Protein AF-A1WSX6-F1 (afdb_monomer)

Organism: Verminephrobacter eiseniae (strain EF01-2) (NCBI:txid391735)

pLDDT: mean 85.32, std 12.35, range [42.56, 97.81]

Mean predicted aligned error: 13.1 Å

Foldseek 3Di:
DDPVVVVVVVVVVPDDPVPDDCVPPDDDPPDPPDDPDPDDDDDDDDDDDDDPVVVVVLVVVDPPSVVVVVVVVVVVVVVVVVVVD

Sequence (85 aa):
MTDEQRARLAALASMPDDQIDTSDAPFRPDAVWAKAVDFPHGKKQISLRIDEDVLNFFRQTGKRYQTRMNAVLRSYVEAHKAHAK

Secondary structure (DSSP, 8-state):
--HHHHHHHHHHHTS-GGG---TTS---TT---PPP----PPPPP------HHHHHHHHHT-TTHHHHHHHHHHHHHHHHHTT--

Radius of gyration: 23.24 Å; Cα contacts (8 Å, |Δi|>4): 9; chains: 1; bounding box: 46×42×50 Å

InterPro domains:
  IPR025528 BrnA antitoxin of type II toxin-antitoxin system [PF14384] (34-77)

Structure (mmCIF, N/CA/C/O backbone):
data_AF-A1WSX6-F1
#
_entry.id   AF-A1WSX6-F1
#
loop_
_atom_site.group_PDB
_atom_site.id
_atom_site.type_symbol
_atom_site.label_atom_id
_atom_site.label_alt_id
_atom_site.label_comp_id
_atom_site.label_asym_id
_atom_site.label_entity_id
_atom_site.label_seq_id
_atom_site.pdbx_PDB_ins_code
_atom_site.Cartn_x
_atom_site.Cartn_y
_atom_site.Cartn_z
_atom_site.occupancy
_atom_site.B_iso_or_equiv
_atom_site.auth_seq_id
_atom_site.auth_comp_id
_atom_site.auth_asym_id
_atom_site.auth_atom_id
_atom_site.pdbx_PDB_model_num
ATOM 1 N N . MET A 1 1 ? 24.992 4.700 -16.414 1.00 65.00 1 MET A N 1
ATOM 2 C CA . MET A 1 1 ? 25.420 3.753 -17.464 1.00 65.00 1 MET A CA 1
ATOM 3 C C . MET A 1 1 ? 26.508 4.426 -18.273 1.00 65.00 1 MET A C 1
ATOM 5 O O . MET A 1 1 ? 26.295 5.564 -18.678 1.00 65.00 1 MET A O 1
ATOM 9 N N . THR A 1 2 ? 27.653 3.775 -18.443 1.00 93.81 2 THR A N 1
ATOM 10 C CA . THR A 1 2 ? 28.760 4.272 -19.275 1.00 93.81 2 THR A CA 1
ATOM 11 C C . THR A 1 2 ? 28.483 4.022 -20.760 1.00 93.81 2 THR A C 1
ATOM 13 O O . THR A 1 2 ? 27.630 3.200 -21.110 1.00 93.81 2 THR A O 1
ATOM 16 N N . ASP A 1 3 ? 29.198 4.721 -21.642 1.00 90.56 3 ASP A N 1
ATOM 17 C CA . ASP A 1 3 ? 29.121 4.503 -23.094 1.00 90.56 3 ASP A CA 1
ATOM 18 C C . ASP A 1 3 ? 29.484 3.069 -23.486 1.00 90.56 3 ASP A C 1
ATOM 20 O O . ASP A 1 3 ? 28.782 2.442 -24.276 1.00 90.56 3 ASP A O 1
ATOM 24 N N . GLU A 1 4 ? 30.505 2.507 -22.844 1.00 89.50 4 GLU A N 1
ATOM 25 C CA . GLU A 1 4 ? 30.918 1.115 -23.027 1.00 89.50 4 GLU A CA 1
ATOM 26 C C . GLU A 1 4 ? 29.815 0.126 -22.631 1.00 89.50 4 GLU A C 1
ATOM 28 O O . GLU A 1 4 ? 29.557 -0.846 -23.342 1.00 89.50 4 GLU A O 1
ATOM 33 N N . GLN A 1 5 ? 29.104 0.386 -21.526 1.00 90.75 5 GLN A N 1
ATOM 34 C CA . GLN A 1 5 ? 27.969 -0.441 -21.113 1.00 90.75 5 GLN A CA 1
ATOM 35 C C . GLN A 1 5 ? 26.836 -0.391 -22.144 1.00 90.75 5 GLN A C 1
ATOM 37 O O . GLN A 1 5 ? 26.210 -1.416 -22.409 1.00 90.75 5 GLN A O 1
ATOM 42 N N . ARG A 1 6 ? 26.579 0.777 -22.747 1.00 90.44 6 ARG A N 1
ATOM 43 C CA . ARG A 1 6 ? 25.565 0.926 -23.803 1.00 90.44 6 ARG A CA 1
ATOM 44 C C . ARG A 1 6 ? 25.962 0.189 -25.076 1.00 90.44 6 ARG A C 1
ATOM 46 O O . ARG A 1 6 ? 25.138 -0.547 -25.611 1.00 90.44 6 ARG A O 1
ATOM 53 N N . ALA A 1 7 ? 27.210 0.336 -25.518 1.00 91.25 7 ALA A N 1
ATOM 54 C CA . ALA A 1 7 ? 27.730 -0.361 -26.692 1.00 91.25 7 ALA A CA 1
ATOM 55 C C . ALA A 1 7 ? 27.673 -1.887 -26.515 1.00 91.25 7 ALA A C 1
ATOM 57 O O . ALA A 1 7 ? 27.234 -2.600 -27.415 1.00 91.25 7 ALA A O 1
ATOM 58 N N . ARG A 1 8 ? 28.020 -2.389 -25.321 1.00 91.88 8 ARG A N 1
ATOM 59 C CA . ARG A 1 8 ? 27.912 -3.815 -24.985 1.00 91.88 8 ARG A CA 1
ATOM 60 C C . ARG A 1 8 ? 26.468 -4.319 -25.019 1.00 91.88 8 ARG A C 1
ATOM 62 O O . ARG A 1 8 ? 26.226 -5.394 -25.556 1.00 91.88 8 ARG A O 1
ATOM 69 N N . LEU A 1 9 ? 25.512 -3.562 -24.472 1.00 91.06 9 LEU A N 1
ATOM 70 C CA . LEU A 1 9 ? 24.094 -3.934 -24.550 1.00 91.06 9 LEU A CA 1
ATOM 71 C C . LEU A 1 9 ? 23.573 -3.915 -25.991 1.00 91.06 9 LEU A C 1
ATOM 73 O O . LEU A 1 9 ? 22.822 -4.808 -26.359 1.00 91.06 9 LEU A O 1
ATOM 77 N N . ALA A 1 10 ? 23.983 -2.939 -26.805 1.00 91.88 10 ALA A N 1
ATOM 78 C CA . ALA A 1 10 ? 23.588 -2.862 -28.212 1.00 91.88 10 ALA A CA 1
ATOM 79 C C . ALA A 1 10 ? 24.127 -4.048 -29.029 1.00 91.88 10 ALA A C 1
ATOM 81 O O . ALA A 1 10 ? 23.402 -4.607 -29.850 1.00 91.88 10 ALA A O 1
ATOM 82 N N . ALA A 1 11 ? 25.368 -4.468 -28.763 1.00 89.12 11 ALA A N 1
ATOM 83 C CA . ALA A 1 11 ? 25.954 -5.657 -29.375 1.00 89.12 11 ALA A CA 1
ATOM 84 C C . ALA A 1 11 ? 25.206 -6.940 -28.976 1.00 89.12 11 ALA A C 1
ATOM 86 O O . ALA A 1 11 ? 24.866 -7.735 -29.844 1.00 89.12 11 ALA A O 1
ATOM 87 N N . LEU A 1 12 ? 24.883 -7.107 -27.686 1.00 88.62 12 LEU A N 1
ATOM 88 C CA . LEU A 1 12 ? 24.086 -8.240 -27.200 1.00 88.62 12 LEU A CA 1
ATOM 89 C C . LEU A 1 12 ? 22.666 -8.247 -27.783 1.00 88.62 12 LEU A C 1
ATOM 91 O O . LEU A 1 12 ? 22.175 -9.299 -28.165 1.00 88.62 12 LEU A O 1
ATOM 95 N N . ALA A 1 13 ? 22.021 -7.083 -27.893 1.00 89.00 13 ALA A N 1
ATOM 96 C CA . ALA A 1 13 ? 20.680 -6.956 -28.466 1.00 89.00 13 ALA A CA 1
ATOM 97 C C . ALA A 1 13 ? 20.631 -7.236 -29.979 1.00 89.00 13 ALA A C 1
ATOM 99 O O . ALA A 1 13 ? 19.559 -7.501 -30.511 1.00 89.00 13 ALA A O 1
ATOM 100 N N . SER A 1 14 ? 21.774 -7.150 -30.667 1.00 92.44 14 SER A N 1
ATOM 101 C CA . SER A 1 14 ? 21.894 -7.441 -32.102 1.00 92.44 14 SER A CA 1
ATOM 102 C C . SER A 1 14 ? 22.336 -8.882 -32.379 1.00 92.44 14 SER A C 1
ATOM 104 O O . SER A 1 14 ? 22.451 -9.264 -33.543 1.00 92.44 14 SER A O 1
ATOM 106 N N . MET A 1 15 ? 22.634 -9.666 -31.337 1.00 90.56 15 MET A N 1
ATOM 107 C CA . MET A 1 15 ? 23.048 -11.056 -31.480 1.00 90.56 15 MET A CA 1
ATOM 108 C C . MET A 1 15 ? 21.848 -11.916 -31.910 1.00 90.56 15 MET A C 1
ATOM 110 O O . MET A 1 15 ? 20.794 -11.822 -31.283 1.00 90.56 15 MET A O 1
ATOM 114 N N . PRO A 1 16 ? 21.987 -12.747 -32.955 1.00 92.75 16 PRO A N 1
ATOM 115 C CA . PRO A 1 16 ? 20.963 -13.714 -33.342 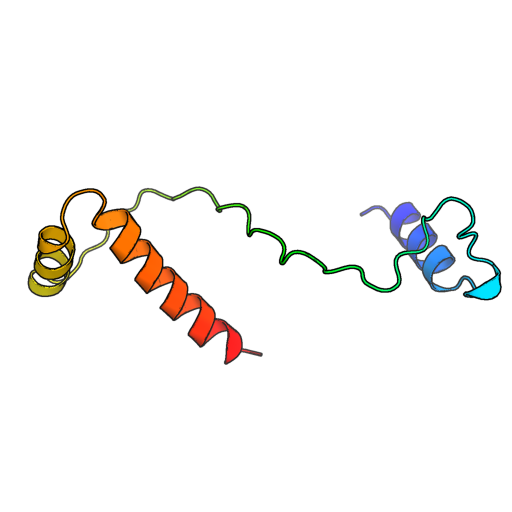1.00 92.75 16 PRO A CA 1
ATOM 116 C C . PRO A 1 16 ? 20.661 -14.751 -32.247 1.00 92.75 16 PRO A C 1
ATOM 118 O O . PRO A 1 16 ? 21.569 -15.200 -31.545 1.00 92.75 16 PRO A O 1
ATOM 121 N N . ASP A 1 17 ? 19.396 -15.173 -32.143 1.00 87.06 17 ASP A N 1
ATOM 122 C CA . ASP A 1 17 ? 18.935 -16.125 -31.118 1.00 87.06 17 ASP A CA 1
ATOM 123 C C . ASP A 1 17 ? 19.622 -17.501 -31.208 1.00 87.06 17 ASP A C 1
ATOM 125 O O . ASP A 1 17 ? 19.808 -18.170 -30.194 1.00 87.06 17 ASP A O 1
ATOM 129 N N . ASP A 1 18 ? 20.032 -17.925 -32.406 1.00 89.25 18 ASP A N 1
ATOM 130 C CA . ASP A 1 18 ? 20.713 -19.205 -32.651 1.00 89.25 18 ASP A CA 1
ATOM 131 C C . ASP A 1 18 ? 22.139 -19.263 -32.077 1.00 89.25 18 ASP A C 1
ATOM 133 O O . ASP A 1 18 ? 22.685 -20.350 -31.885 1.00 89.25 18 ASP A O 1
ATOM 137 N N . GLN A 1 19 ? 22.730 -18.107 -31.769 1.00 89.94 19 GLN A N 1
ATOM 138 C CA . GLN A 1 19 ? 24.033 -17.988 -31.115 1.00 89.94 19 GLN A CA 1
ATOM 139 C C . GLN A 1 19 ? 23.922 -17.933 -2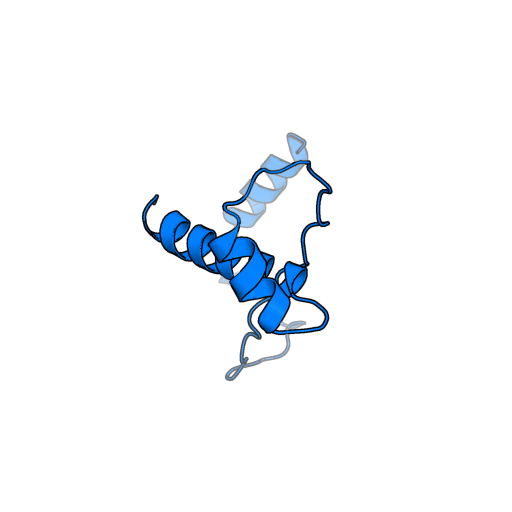9.584 1.00 89.94 19 GLN A C 1
ATOM 141 O O . GLN A 1 19 ? 24.946 -17.854 -28.901 1.00 89.94 19 GLN A O 1
ATOM 146 N N . ILE A 1 20 ? 22.707 -17.966 -29.023 1.00 87.44 20 ILE A N 1
ATOM 147 C CA . ILE A 1 20 ? 22.495 -17.974 -27.573 1.00 87.44 20 ILE A CA 1
ATOM 148 C C . ILE A 1 20 ? 22.721 -19.393 -27.043 1.00 87.44 20 ILE A C 1
ATOM 150 O O . ILE A 1 20 ? 21.909 -20.296 -27.250 1.00 87.44 20 ILE A O 1
ATOM 154 N N . ASP A 1 21 ? 23.816 -19.583 -26.309 1.00 87.38 21 ASP A N 1
ATOM 155 C CA . ASP A 1 21 ? 24.042 -20.809 -25.547 1.00 87.38 21 ASP A CA 1
ATOM 156 C C . ASP A 1 21 ? 23.057 -20.885 -24.371 1.00 87.38 21 ASP A C 1
ATOM 158 O O . ASP A 1 21 ? 23.015 -20.003 -23.514 1.00 87.38 21 ASP A O 1
ATOM 162 N N . THR A 1 22 ? 22.244 -21.939 -24.358 1.00 85.06 22 THR A N 1
ATOM 163 C CA . THR A 1 22 ? 21.256 -22.232 -23.306 1.00 85.06 22 THR A CA 1
ATOM 164 C C . THR A 1 22 ? 21.560 -23.545 -22.584 1.00 85.06 22 THR A C 1
ATOM 166 O O . THR A 1 22 ? 20.729 -24.036 -21.820 1.00 85.06 22 THR A O 1
ATOM 169 N N . SER A 1 23 ? 22.736 -24.137 -22.822 1.00 87.31 23 SER A N 1
ATOM 170 C CA . SER A 1 23 ? 23.111 -25.457 -22.295 1.00 87.31 23 SER A CA 1
ATOM 171 C C . SER A 1 23 ? 23.221 -25.506 -20.767 1.00 87.31 23 SER A C 1
ATOM 173 O O . SER A 1 23 ? 23.062 -26.574 -20.173 1.00 87.31 23 SER A O 1
ATOM 175 N N . ASP A 1 24 ? 23.454 -24.362 -20.124 1.00 87.88 24 ASP A N 1
ATOM 176 C CA . ASP A 1 24 ? 23.506 -24.197 -18.671 1.00 87.88 24 ASP A CA 1
ATOM 177 C C . ASP A 1 24 ? 22.122 -23.981 -18.031 1.00 87.88 24 ASP A C 1
ATOM 179 O O . ASP A 1 24 ? 21.959 -24.137 -16.814 1.00 87.88 24 ASP A O 1
ATOM 183 N N . ALA A 1 25 ? 21.110 -23.643 -18.832 1.00 84.00 25 ALA A N 1
ATOM 184 C CA . ALA A 1 25 ? 19.773 -23.341 -18.359 1.00 84.00 25 ALA A CA 1
ATOM 185 C C . ALA A 1 25 ? 18.938 -24.629 -18.208 1.00 84.00 25 ALA A C 1
ATOM 187 O O . ALA A 1 25 ? 18.770 -25.394 -19.160 1.00 84.00 25 ALA A O 1
ATOM 188 N N . PRO A 1 26 ? 18.330 -24.884 -17.035 1.00 81.00 26 PRO A N 1
ATOM 189 C CA . PRO A 1 26 ? 17.448 -26.031 -16.871 1.00 81.00 26 PRO A CA 1
ATOM 190 C C . PRO A 1 26 ? 16.157 -25.848 -17.684 1.00 81.00 26 PRO A C 1
ATOM 192 O O . PRO A 1 26 ? 15.475 -24.826 -17.562 1.00 81.00 26 PRO A O 1
ATOM 195 N N . PHE A 1 27 ? 15.769 -26.870 -18.454 1.00 80.00 27 PHE A N 1
ATOM 196 C CA . PHE A 1 27 ? 14.486 -26.899 -19.159 1.00 80.00 27 PHE A CA 1
ATOM 197 C C . PHE A 1 27 ? 13.323 -26.861 -18.152 1.00 80.00 27 PHE A C 1
ATOM 199 O O . PHE A 1 27 ? 13.158 -27.778 -17.344 1.00 80.00 27 PHE A O 1
ATOM 206 N N . ARG A 1 28 ? 12.513 -25.793 -18.177 1.00 77.44 28 ARG A N 1
ATOM 207 C CA . ARG A 1 28 ? 11.333 -25.628 -17.308 1.00 77.44 28 ARG A CA 1
ATOM 208 C C . ARG A 1 28 ? 10.074 -25.314 -18.131 1.00 77.44 28 ARG A C 1
ATOM 210 O O . ARG A 1 28 ? 9.745 -24.140 -18.285 1.00 77.44 28 ARG A O 1
ATOM 217 N N . PRO A 1 29 ? 9.364 -26.338 -18.636 1.00 71.69 29 PRO A N 1
ATOM 218 C CA . PRO A 1 29 ? 8.167 -26.159 -19.464 1.00 71.69 29 PRO A CA 1
ATOM 219 C C . PRO A 1 29 ? 6.964 -25.634 -18.661 1.00 71.69 29 PRO A C 1
ATOM 221 O O . PRO A 1 29 ? 6.190 -24.839 -19.181 1.00 71.69 29 PRO A O 1
ATOM 224 N N . ASP A 1 30 ? 6.876 -25.979 -17.371 1.00 72.75 30 ASP A N 1
ATOM 225 C CA . ASP A 1 30 ? 5.767 -25.598 -16.479 1.00 72.75 30 ASP A CA 1
ATOM 226 C C . ASP A 1 30 ? 6.201 -24.589 -15.407 1.00 72.75 30 ASP A C 1
ATOM 228 O O . ASP A 1 30 ? 5.747 -24.631 -14.260 1.00 72.75 30 ASP A O 1
ATOM 232 N N . ALA A 1 31 ? 7.147 -23.702 -15.732 1.00 70.12 31 ALA A N 1
ATOM 233 C CA . ALA A 1 31 ? 7.615 -22.703 -14.779 1.00 70.12 31 ALA A CA 1
ATOM 234 C C . ALA A 1 31 ? 6.460 -21.778 -14.358 1.00 70.12 31 ALA A C 1
ATOM 236 O O . ALA A 1 31 ? 6.134 -20.801 -15.032 1.00 70.12 31 ALA A O 1
ATOM 237 N N . VAL A 1 32 ? 5.867 -22.055 -13.195 1.00 67.19 32 VAL A N 1
ATOM 238 C CA . VAL A 1 32 ? 4.986 -21.108 -12.515 1.00 67.19 32 VAL A CA 1
ATOM 239 C C . VAL A 1 32 ? 5.873 -19.977 -12.014 1.00 67.19 32 VAL A C 1
ATOM 241 O O . VAL A 1 32 ? 6.540 -20.087 -10.984 1.00 67.19 32 VAL A O 1
ATOM 244 N N . TRP A 1 33 ? 5.921 -18.888 -12.776 1.00 70.31 33 TRP A N 1
ATOM 245 C CA . TRP A 1 33 ? 6.528 -17.647 -12.323 1.00 70.31 33 TRP A CA 1
ATOM 246 C C . TRP A 1 33 ? 5.756 -17.175 -11.094 1.00 70.31 33 TRP A C 1
ATOM 248 O O . TRP A 1 33 ? 4.621 -16.705 -11.193 1.00 70.31 33 TRP A O 1
ATOM 258 N N . ALA A 1 34 ? 6.357 -17.334 -9.914 1.00 70.94 34 ALA A N 1
ATOM 259 C CA . ALA A 1 34 ? 5.833 -16.700 -8.720 1.00 70.94 34 ALA A CA 1
ATOM 260 C C . ALA A 1 34 ? 5.773 -15.197 -9.002 1.00 70.94 34 ALA A C 1
ATOM 262 O O . ALA A 1 34 ? 6.768 -14.609 -9.437 1.00 70.94 34 ALA A O 1
ATOM 263 N N . LYS A 1 35 ? 4.608 -14.576 -8.781 1.00 67.88 35 LYS A N 1
ATOM 264 C CA . LYS A 1 35 ? 4.522 -13.116 -8.815 1.00 67.88 35 LYS A CA 1
ATOM 265 C C . LYS A 1 35 ? 5.617 -12.582 -7.903 1.00 67.88 35 LYS A C 1
ATOM 267 O O . LYS A 1 35 ? 5.681 -12.977 -6.738 1.00 67.88 35 LYS A O 1
ATOM 272 N N . ALA A 1 36 ? 6.475 -11.728 -8.457 1.00 69.81 36 ALA A N 1
ATOM 273 C CA . ALA A 1 36 ? 7.490 -11.049 -7.677 1.00 69.81 36 ALA A CA 1
ATOM 274 C C . ALA A 1 36 ? 6.799 -10.426 -6.462 1.00 69.81 36 ALA A C 1
ATOM 276 O O . ALA A 1 36 ? 5.806 -9.707 -6.596 1.00 69.81 36 ALA A O 1
ATOM 277 N N . VAL A 1 37 ? 7.270 -10.780 -5.270 1.00 63.88 37 VAL A N 1
ATOM 278 C CA . VAL A 1 37 ? 6.790 -10.137 -4.056 1.00 63.88 37 VAL A CA 1
ATOM 279 C C . VAL A 1 37 ? 7.341 -8.724 -4.112 1.00 63.88 37 VAL A C 1
ATOM 281 O O . VAL A 1 37 ? 8.558 -8.543 -4.077 1.00 63.88 37 VAL A O 1
ATOM 284 N N . ASP A 1 38 ? 6.461 -7.732 -4.239 1.00 64.38 38 ASP A N 1
ATOM 285 C CA . ASP A 1 38 ? 6.866 -6.336 -4.132 1.00 64.38 38 ASP A CA 1
ATOM 286 C C . ASP A 1 38 ? 7.609 -6.153 -2.811 1.00 64.38 38 ASP A C 1
ATOM 288 O O . ASP A 1 38 ? 7.033 -6.298 -1.724 1.00 64.38 38 ASP A O 1
ATOM 292 N N . PHE A 1 39 ? 8.902 -5.840 -2.898 1.00 58.00 39 PHE A N 1
ATOM 293 C CA . PHE A 1 39 ? 9.667 -5.461 -1.725 1.00 58.00 39 PHE A CA 1
ATOM 294 C C . PHE A 1 39 ? 8.975 -4.246 -1.106 1.00 58.00 39 PHE A C 1
ATOM 296 O O . PHE A 1 39 ? 8.764 -3.241 -1.793 1.00 58.00 39 PHE A O 1
ATOM 303 N N . PRO A 1 40 ? 8.575 -4.305 0.177 1.00 63.94 40 PRO A N 1
ATOM 304 C CA . PRO A 1 40 ? 7.877 -3.193 0.781 1.00 63.94 40 PRO A CA 1
ATOM 305 C C . PRO A 1 40 ? 8.819 -1.991 0.801 1.00 63.94 40 PRO A C 1
ATOM 307 O O . PRO A 1 40 ? 9.777 -1.954 1.570 1.00 63.94 40 PRO A O 1
ATOM 310 N N . HIS A 1 41 ? 8.528 -0.990 -0.033 1.00 68.38 41 HIS A N 1
ATOM 311 C CA . HIS A 1 41 ? 9.127 0.329 0.118 1.00 68.38 41 HIS A CA 1
ATOM 312 C C . HIS A 1 41 ? 8.969 0.765 1.579 1.00 68.38 41 HIS A C 1
ATOM 314 O O . HIS A 1 41 ? 7.889 0.611 2.165 1.00 68.38 41 HIS A O 1
ATOM 320 N N . GLY A 1 42 ? 10.051 1.271 2.174 1.00 78.38 42 GLY A N 1
ATOM 321 C CA . GLY A 1 42 ? 10.053 1.711 3.565 1.00 78.38 42 GLY A CA 1
ATOM 322 C C . GLY A 1 42 ? 8.889 2.662 3.842 1.00 78.38 42 GLY A C 1
ATOM 323 O O . GLY A 1 42 ? 8.610 3.575 3.060 1.00 78.38 42 GLY A O 1
ATOM 324 N N . LYS A 1 43 ? 8.183 2.437 4.953 1.00 84.81 43 LYS A N 1
ATOM 325 C CA . LYS A 1 43 ? 7.098 3.324 5.380 1.00 84.81 43 LYS A CA 1
ATOM 326 C C . LYS A 1 43 ? 7.701 4.665 5.786 1.00 84.81 43 LYS A C 1
ATOM 328 O O . LYS A 1 43 ? 8.615 4.700 6.605 1.00 84.81 43 LYS A O 1
ATOM 333 N N . LYS A 1 44 ? 7.177 5.760 5.241 1.00 88.81 44 LYS A N 1
ATOM 334 C CA . LYS A 1 44 ? 7.538 7.111 5.678 1.00 88.81 44 LYS A CA 1
ATOM 335 C C . LYS A 1 44 ? 6.568 7.558 6.765 1.00 88.81 44 LYS A C 1
ATOM 337 O O . LYS A 1 44 ? 5.357 7.486 6.572 1.00 88.81 44 LYS A O 1
ATOM 342 N N . GLN A 1 45 ? 7.099 8.010 7.896 1.00 90.56 45 GLN A N 1
ATOM 343 C CA . GLN A 1 45 ? 6.294 8.647 8.931 1.00 90.56 45 GLN A CA 1
ATOM 344 C C . GLN A 1 45 ? 6.007 10.088 8.507 1.00 90.56 45 GLN A C 1
ATO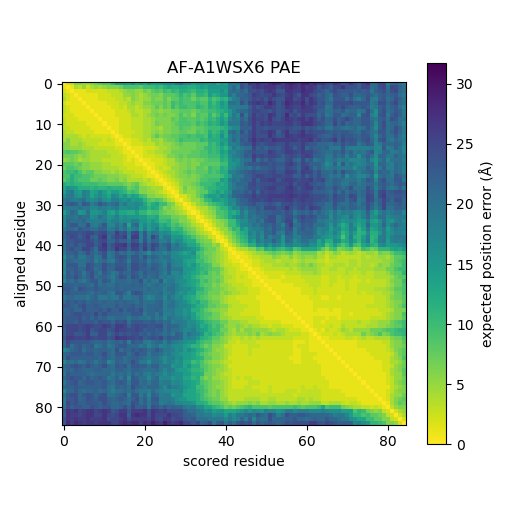M 346 O O . GLN A 1 45 ? 6.930 10.869 8.292 1.00 90.56 45 GLN A O 1
ATOM 351 N N . ILE A 1 46 ? 4.727 10.423 8.370 1.00 91.31 46 ILE A N 1
ATOM 352 C CA . ILE A 1 46 ? 4.253 11.760 8.002 1.00 91.31 46 ILE A CA 1
ATOM 353 C C . ILE A 1 46 ? 3.165 12.209 8.979 1.00 91.31 46 ILE A C 1
ATOM 355 O O . ILE A 1 46 ? 2.531 11.376 9.628 1.00 91.31 46 ILE A O 1
ATOM 359 N N . SER A 1 47 ? 2.928 13.519 9.055 1.00 93.69 47 SER A N 1
ATOM 360 C CA . SER A 1 47 ?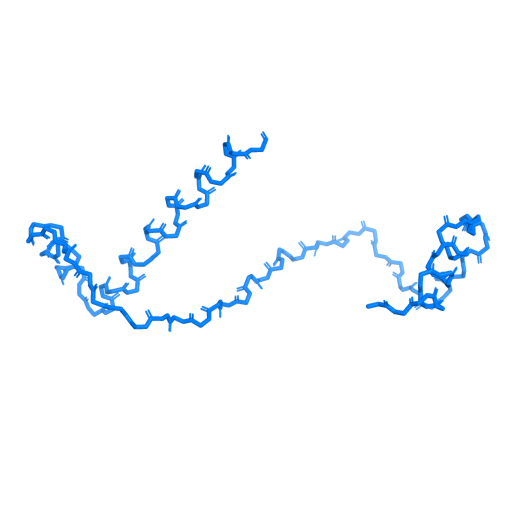 1.735 14.073 9.699 1.00 93.69 47 SER A CA 1
ATOM 361 C C . SER A 1 47 ? 0.640 14.241 8.644 1.00 93.69 47 SER A C 1
ATOM 363 O O . SER A 1 47 ? 0.833 14.969 7.672 1.00 93.69 47 SER A O 1
ATOM 365 N N . LEU A 1 48 ? -0.482 13.538 8.807 1.00 91.69 48 LEU A N 1
ATOM 366 C CA . LEU A 1 48 ? -1.639 13.572 7.907 1.00 91.69 48 LEU A CA 1
ATOM 367 C C . LEU A 1 48 ? -2.904 13.798 8.738 1.00 91.69 48 LEU A C 1
ATOM 369 O O . LEU A 1 48 ? -3.091 13.145 9.764 1.00 91.69 48 LEU A O 1
ATOM 373 N N . ARG A 1 49 ? -3.774 14.703 8.285 1.00 95.44 49 ARG A N 1
ATOM 374 C CA . ARG A 1 49 ? -5.116 14.876 8.853 1.00 95.44 49 ARG A CA 1
ATOM 375 C C . ARG A 1 49 ? -6.077 13.908 8.168 1.00 95.44 49 ARG A C 1
ATOM 377 O O . ARG A 1 49 ? -6.046 13.788 6.948 1.00 95.44 49 ARG A O 1
ATOM 384 N N . ILE A 1 50 ? -6.882 13.217 8.963 1.00 94.94 50 ILE A N 1
ATOM 385 C CA . ILE A 1 50 ? -7.895 12.253 8.525 1.00 94.94 50 ILE A CA 1
ATOM 386 C C . ILE A 1 50 ? -9.174 12.593 9.284 1.00 94.94 50 ILE A C 1
ATOM 388 O O . ILE A 1 50 ? -9.087 12.960 10.460 1.00 94.94 50 ILE A O 1
ATOM 392 N N . ASP A 1 51 ? -10.320 12.466 8.622 1.00 97.81 51 ASP A N 1
ATOM 393 C CA . ASP A 1 51 ? -11.622 12.651 9.254 1.00 97.81 51 ASP A CA 1
ATOM 394 C C . ASP A 1 51 ? -11.810 11.688 10.436 1.00 97.81 51 ASP A C 1
ATOM 396 O O . ASP A 1 51 ? -11.292 10.562 10.469 1.00 97.81 51 ASP A O 1
ATOM 400 N N . GLU A 1 52 ? -12.514 12.167 11.458 1.00 97.50 52 GLU A N 1
ATOM 401 C CA . GLU A 1 52 ? -12.645 11.463 12.731 1.00 97.50 52 GLU A CA 1
ATOM 402 C C . GLU A 1 52 ? -13.381 10.125 12.581 1.00 97.50 52 GLU A C 1
ATOM 404 O O . GLU A 1 52 ? -12.969 9.115 13.157 1.00 97.50 52 GLU A O 1
ATOM 409 N N . ASP A 1 53 ? -14.438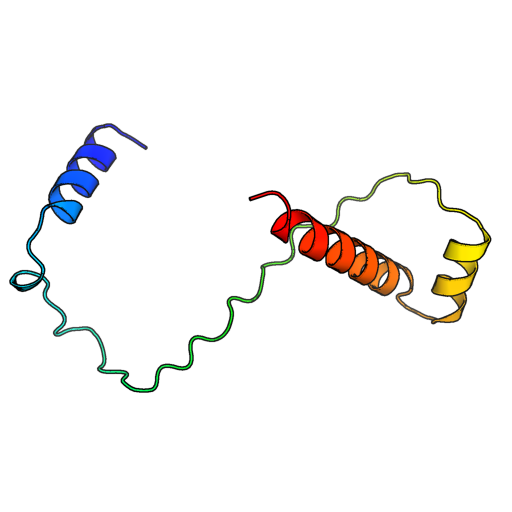 10.096 11.777 1.00 97.81 53 ASP A N 1
ATOM 410 C CA . ASP A 1 53 ? -15.244 8.912 11.488 1.00 97.81 53 ASP A CA 1
ATOM 411 C C . ASP A 1 53 ? -14.424 7.816 10.790 1.00 97.81 53 ASP A C 1
ATOM 413 O O . ASP A 1 53 ? -14.455 6.654 11.209 1.00 97.81 53 ASP A O 1
ATOM 417 N N . VAL A 1 54 ? -13.604 8.188 9.806 1.00 96.75 54 VAL A N 1
ATOM 418 C CA . VAL A 1 54 ? -12.689 7.278 9.106 1.00 96.75 54 VAL A CA 1
ATOM 419 C C . VAL A 1 54 ? -11.655 6.711 10.078 1.00 96.75 54 VAL A C 1
ATOM 421 O O . VAL A 1 54 ? -11.409 5.498 10.104 1.00 96.75 54 VAL A O 1
ATOM 424 N N . LEU A 1 55 ? -11.055 7.560 10.917 1.00 96.06 55 LEU A N 1
ATOM 425 C CA . LEU A 1 55 ? -10.086 7.105 11.913 1.00 96.06 55 LEU A CA 1
ATOM 426 C C . LEU A 1 55 ? -10.732 6.145 12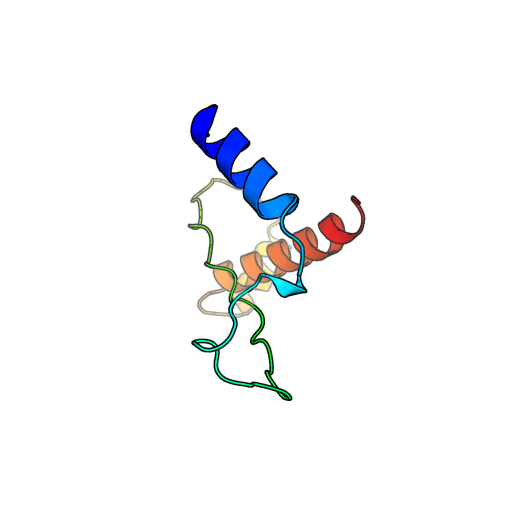.922 1.00 96.06 55 LEU A C 1
ATOM 428 O O . LEU A 1 55 ? -10.138 5.112 13.257 1.00 96.06 55 LEU A O 1
ATOM 432 N N . ASN A 1 56 ? -11.938 6.464 13.387 1.00 97.31 56 ASN A N 1
ATOM 433 C CA . ASN A 1 56 ? -12.691 5.647 14.333 1.00 97.31 56 ASN A CA 1
ATOM 434 C C . ASN A 1 56 ? -13.065 4.291 13.732 1.00 97.31 56 ASN A C 1
ATOM 436 O O . ASN A 1 56 ? -12.837 3.267 14.382 1.00 97.31 56 ASN A O 1
ATOM 440 N N . PHE A 1 57 ? -13.522 4.260 12.478 1.00 97.44 57 PHE A N 1
ATOM 441 C CA . PHE A 1 57 ? -13.789 3.023 11.745 1.00 97.44 57 PHE A CA 1
ATOM 442 C C . PHE A 1 57 ? -12.568 2.094 11.748 1.00 97.44 57 PHE A C 1
ATOM 444 O O . PHE A 1 57 ? -12.654 0.937 12.164 1.00 97.44 57 PHE A O 1
ATOM 451 N N . PHE A 1 58 ? -11.387 2.600 11.370 1.00 97.12 58 PHE A N 1
ATOM 452 C CA . PHE A 1 58 ? -10.183 1.768 11.364 1.00 97.12 58 PHE A CA 1
ATOM 453 C C . PHE A 1 58 ? -9.758 1.352 12.775 1.00 97.12 58 PHE A C 1
ATOM 455 O O . PHE A 1 58 ? -9.371 0.195 12.965 1.00 97.12 58 PHE A O 1
ATOM 462 N N . ARG A 1 59 ? -9.852 2.231 13.780 1.00 96.12 59 ARG A N 1
ATOM 463 C CA . ARG A 1 59 ? -9.513 1.890 15.175 1.00 96.12 59 ARG A CA 1
ATOM 464 C C . AR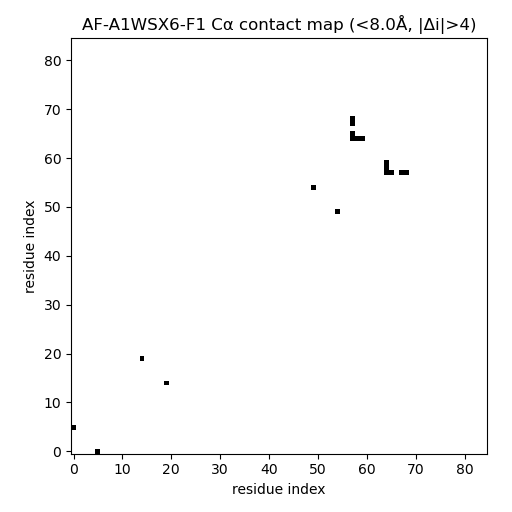G A 1 59 ? -10.355 0.733 15.715 1.00 96.12 59 ARG A C 1
ATOM 466 O O . ARG A 1 59 ? -9.796 -0.135 16.387 1.00 96.12 59 ARG A O 1
ATOM 473 N N . GLN A 1 60 ? -11.642 0.671 15.371 1.00 96.50 60 GLN A N 1
ATOM 474 C CA . GLN A 1 60 ? -12.535 -0.425 15.773 1.00 96.50 60 GLN A CA 1
ATOM 475 C C . GLN A 1 60 ? -12.088 -1.790 15.230 1.00 96.50 60 GLN A C 1
ATOM 477 O O . GLN A 1 60 ? -12.338 -2.815 15.857 1.00 96.50 60 GLN A O 1
ATOM 482 N N . THR A 1 61 ? -11.341 -1.825 14.121 1.00 93.06 61 THR A N 1
ATOM 483 C CA . THR A 1 61 ? -10.805 -3.083 13.575 1.00 93.06 61 THR A CA 1
ATOM 484 C C . THR A 1 61 ? -9.749 -3.731 14.487 1.00 93.06 61 THR A C 1
ATOM 486 O O . THR A 1 61 ? -9.427 -4.913 14.326 1.00 93.06 61 THR A O 1
ATOM 489 N N . GLY A 1 62 ? -9.215 -2.988 15.465 1.00 93.38 62 GLY A N 1
ATOM 490 C CA . GLY A 1 62 ? -8.320 -3.477 16.510 1.00 93.38 62 GLY A CA 1
ATOM 491 C C . GLY A 1 62 ? -6.837 -3.203 16.246 1.00 93.38 62 GLY A C 1
ATOM 492 O O . GLY A 1 62 ? -6.448 -2.276 15.527 1.00 93.38 62 GLY A O 1
ATOM 493 N N . LYS A 1 63 ? -5.966 -4.026 16.847 1.00 92.25 63 LYS A N 1
ATOM 494 C CA . LYS A 1 63 ? -4.504 -3.890 16.709 1.00 92.25 63 LYS A CA 1
ATOM 495 C C . LYS A 1 63 ? -4.112 -3.845 15.225 1.00 92.25 63 LYS A C 1
ATOM 497 O O . LYS A 1 63 ? -4.690 -4.544 14.395 1.00 92.25 63 LYS A O 1
ATOM 502 N N . ARG A 1 64 ? -3.103 -3.035 14.886 1.00 93.06 64 ARG A N 1
ATOM 503 C CA . ARG A 1 64 ? -2.624 -2.823 13.502 1.00 93.06 64 ARG A CA 1
ATOM 504 C C . ARG A 1 64 ? -3.615 -2.098 12.571 1.00 93.06 64 ARG A C 1
ATOM 506 O O . ARG A 1 64 ? -3.510 -2.259 11.356 1.00 93.06 64 ARG A O 1
ATOM 513 N N . TYR A 1 65 ? -4.531 -1.279 13.096 1.00 95.75 65 TYR A N 1
ATOM 514 C CA . TYR A 1 65 ? -5.441 -0.473 12.265 1.00 95.75 65 TYR A CA 1
ATOM 515 C C . TYR A 1 65 ? -4.709 0.374 11.208 1.00 95.75 65 TYR A C 1
ATOM 517 O O . TYR A 1 65 ? -5.132 0.415 10.059 1.00 95.75 65 TYR A O 1
ATOM 525 N N . GLN A 1 66 ? -3.551 0.958 11.545 1.00 92.75 66 GLN A N 1
ATOM 526 C CA . GLN A 1 66 ? -2.738 1.730 10.595 1.00 92.75 66 GLN A CA 1
ATOM 527 C C . GLN A 1 66 ? -2.251 0.883 9.410 1.00 92.75 66 GLN A C 1
ATOM 529 O O . GLN A 1 66 ? -2.201 1.362 8.282 1.00 92.75 66 GLN A O 1
ATOM 534 N N . THR A 1 67 ? -1.920 -0.393 9.639 1.00 92.62 67 THR A N 1
ATOM 535 C CA . THR A 1 67 ? -1.528 -1.313 8.561 1.00 92.62 67 THR A CA 1
ATOM 536 C C . THR A 1 67 ? -2.695 -1.575 7.612 1.00 92.62 67 THR A C 1
ATOM 538 O O . THR A 1 67 ? -2.487 -1.604 6.403 1.00 92.62 67 THR A O 1
ATOM 541 N N . ARG A 1 68 ? -3.917 -1.727 8.142 1.00 94.06 68 ARG A N 1
ATOM 542 C CA . ARG A 1 68 ? -5.1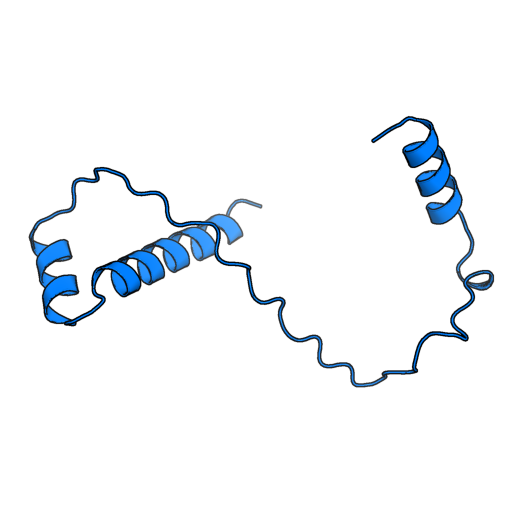31 -1.919 7.331 1.00 94.06 68 ARG A CA 1
ATOM 543 C C . ARG A 1 68 ? -5.483 -0.664 6.544 1.00 94.06 68 ARG A C 1
ATOM 545 O O . ARG A 1 68 ? -5.700 -0.750 5.343 1.00 94.06 68 ARG A O 1
ATOM 552 N N . MET A 1 69 ? -5.431 0.494 7.196 1.00 94.94 69 MET A N 1
ATOM 553 C CA . MET A 1 69 ? -5.617 1.791 6.549 1.00 94.94 69 MET A CA 1
ATOM 554 C C . MET A 1 69 ? -4.625 1.978 5.391 1.00 94.94 69 MET A C 1
ATOM 556 O O . MET A 1 69 ? -5.021 2.297 4.275 1.00 94.94 69 MET A O 1
ATOM 560 N N . ASN A 1 70 ? -3.344 1.664 5.606 1.00 93.31 70 ASN A N 1
ATOM 561 C CA . ASN A 1 70 ? -2.333 1.722 4.551 1.00 93.31 70 ASN A CA 1
ATOM 562 C C . ASN A 1 70 ? -2.581 0.717 3.408 1.00 93.31 70 ASN A C 1
ATOM 564 O O . ASN A 1 70 ? -2.268 1.019 2.260 1.00 93.31 70 ASN A O 1
ATOM 568 N N . ALA A 1 71 ? -3.126 -0.470 3.693 1.00 92.50 71 ALA A N 1
ATOM 569 C CA . ALA A 1 71 ? -3.477 -1.445 2.659 1.00 92.50 71 ALA A CA 1
ATOM 570 C C . ALA A 1 71 ? -4.602 -0.929 1.746 1.00 92.50 71 ALA A C 1
ATOM 572 O O . ALA A 1 71 ? -4.502 -1.066 0.528 1.00 92.50 71 ALA A O 1
ATOM 573 N N . VAL A 1 72 ? -5.613 -0.266 2.318 1.00 93.56 72 VAL A N 1
ATOM 574 C CA . VAL A 1 72 ? -6.688 0.386 1.553 1.00 93.56 72 VAL A CA 1
ATOM 575 C C . VAL A 1 72 ? -6.123 1.500 0.673 1.00 93.56 72 VAL A C 1
ATOM 577 O O . VAL A 1 72 ? -6.353 1.490 -0.535 1.00 93.56 72 VAL A O 1
ATOM 580 N N . LEU A 1 73 ? -5.303 2.395 1.235 1.00 92.94 73 LEU A N 1
ATOM 581 C CA . LEU A 1 73 ? -4.649 3.459 0.463 1.00 92.94 73 LEU A CA 1
ATOM 582 C C . LEU A 1 73 ? -3.805 2.898 -0.690 1.00 92.94 73 LEU A C 1
ATOM 584 O O . LEU A 1 73 ? -3.858 3.414 -1.804 1.00 92.94 73 LEU A O 1
ATOM 588 N N . ARG A 1 74 ? -3.067 1.806 -0.455 1.00 90.88 74 ARG A N 1
ATOM 589 C CA . ARG A 1 74 ? -2.310 1.127 -1.514 1.00 90.88 74 ARG A CA 1
ATOM 590 C C . ARG A 1 74 ? -3.230 0.563 -2.595 1.00 90.88 74 ARG A C 1
ATOM 592 O O . ARG A 1 74 ? -2.947 0.775 -3.766 1.00 90.88 74 ARG A O 1
ATOM 599 N N . SER A 1 75 ? -4.324 -0.106 -2.228 1.00 90.56 75 SER A N 1
ATOM 600 C CA . SER A 1 75 ? -5.274 -0.644 -3.213 1.00 90.56 75 SER A CA 1
ATOM 601 C C . SER A 1 75 ? -5.875 0.450 -4.101 1.00 90.56 75 SER A C 1
ATOM 603 O O . SER A 1 75 ? -5.963 0.269 -5.312 1.00 90.56 75 SER A O 1
ATOM 605 N N . TYR A 1 76 ? -6.188 1.615 -3.522 1.00 93.88 76 TYR A N 1
ATOM 606 C CA . TYR A 1 76 ? -6.658 2.779 -4.267 1.00 93.88 76 TYR A CA 1
ATOM 607 C C . TYR A 1 76 ? -5.602 3.267 -5.265 1.00 93.88 76 TYR A C 1
ATOM 609 O O . TYR A 1 76 ? -5.907 3.454 -6.441 1.00 93.88 76 TYR A O 1
ATOM 617 N N . VAL A 1 77 ? -4.352 3.427 -4.818 1.00 91.06 77 VAL A N 1
ATOM 618 C CA . VAL A 1 77 ? -3.239 3.852 -5.680 1.00 91.06 77 VAL A CA 1
ATOM 619 C C . VAL A 1 77 ? -3.030 2.882 -6.843 1.00 91.06 77 VAL A C 1
ATOM 621 O O . VAL A 1 77 ? -2.912 3.329 -7.979 1.00 91.06 77 VAL A O 1
ATOM 624 N N . GLU A 1 78 ? -3.004 1.574 -6.588 1.00 88.62 78 GLU A N 1
ATOM 625 C CA . GLU A 1 78 ? -2.792 0.569 -7.639 1.00 88.62 78 GLU A CA 1
ATOM 626 C C . GLU A 1 78 ? -3.942 0.539 -8.653 1.00 88.62 78 GLU A C 1
ATOM 628 O O . GLU A 1 78 ? -3.693 0.487 -9.858 1.00 88.62 78 GLU A O 1
ATOM 633 N N . ALA A 1 79 ? -5.190 0.676 -8.192 1.00 91.62 79 ALA A N 1
ATOM 634 C CA . ALA A 1 79 ? -6.343 0.783 -9.082 1.00 91.62 79 ALA A CA 1
ATOM 635 C C . ALA A 1 79 ? -6.249 2.010 -10.008 1.00 91.62 79 ALA A C 1
ATOM 637 O O . ALA A 1 79 ? -6.550 1.910 -11.192 1.00 91.62 79 ALA A O 1
ATOM 638 N N . HIS A 1 80 ? -5.778 3.153 -9.503 1.00 90.69 80 HIS A N 1
ATOM 639 C CA . HIS A 1 80 ? -5.714 4.397 -10.282 1.00 90.69 80 HIS A CA 1
ATOM 640 C C . HIS A 1 80 ? -4.444 4.531 -11.130 1.00 90.69 80 HIS A C 1
ATOM 642 O O . HIS A 1 80 ? -4.463 5.216 -12.150 1.00 90.69 80 HIS A O 1
ATOM 648 N N . LYS A 1 81 ? -3.352 3.845 -10.777 1.00 82.69 81 LYS A N 1
ATOM 649 C CA . LYS A 1 81 ? -2.166 3.740 -11.642 1.00 82.69 81 LYS A CA 1
ATOM 650 C C . LYS A 1 81 ? -2.459 2.977 -12.931 1.00 82.69 81 LYS A C 1
ATOM 652 O O . LYS A 1 81 ? -1.916 3.335 -13.970 1.00 82.69 81 LYS A O 1
ATOM 657 N N . ALA A 1 82 ? -3.317 1.956 -12.877 1.00 60.34 82 ALA A N 1
ATOM 658 C CA . ALA A 1 82 ? -3.692 1.171 -14.054 1.00 60.34 82 ALA A CA 1
ATOM 659 C C . ALA A 1 82 ? -4.466 1.989 -15.109 1.00 60.34 82 ALA A C 1
ATOM 661 O O . ALA A 1 82 ? -4.439 1.634 -16.282 1.00 60.34 82 ALA A O 1
ATOM 662 N N . HIS A 1 83 ? -5.101 3.097 -14.712 1.00 52.81 83 HIS A N 1
ATOM 663 C CA . HIS A 1 83 ? -5.822 4.012 -15.608 1.00 52.81 83 HIS A CA 1
ATOM 664 C C . HIS A 1 83 ? -4.960 5.148 -16.179 1.00 52.81 83 HIS A C 1
ATOM 666 O O . HIS A 1 83 ? -5.433 5.897 -17.028 1.00 52.81 83 HIS A O 1
ATOM 672 N N . ALA A 1 84 ? -3.716 5.302 -15.721 1.00 50.97 84 ALA A N 1
ATOM 673 C CA . ALA A 1 84 ? -2.830 6.397 -16.118 1.00 50.97 84 ALA A CA 1
ATOM 674 C C . ALA A 1 84 ? -1.819 5.998 -17.212 1.00 50.97 84 ALA A C 1
ATOM 676 O O . ALA A 1 84 ? -0.754 6.611 -17.304 1.00 50.97 84 ALA A O 1
ATOM 677 N N . LYS A 1 85 ? -2.116 4.960 -18.004 1.00 42.56 85 LYS A N 1
ATOM 678 C CA . LYS A 1 85 ? -1.235 4.464 -19.065 1.00 42.56 85 LYS A CA 1
ATOM 679 C C . LYS A 1 85 ? -1.885 4.559 -20.436 1.00 42.56 85 LYS A C 1
ATOM 681 O O . LYS A 1 85 ? -3.069 4.176 -20.539 1.00 42.56 85 LYS A O 1
#

Solvent-accessible surface area (backbone atoms only — not comparable to full-atom values): 5735 Å² total; per-residue (Å²): 133,56,71,68,58,51,53,52,50,54,53,60,73,68,54,60,76,90,74,58,86,56,89,88,56,81,92,62,94,82,67,76,76,72,76,78,74,77,76,80,73,80,86,78,92,76,92,77,92,73,59,67,65,62,53,49,56,38,52,72,73,39,89,65,27,68,59,53,53,49,49,52,55,48,52,52,51,56,61,54,55,71,71,73,114

=== Feature glossary ===
Reading guide. The protein is described through the following features:

Foldseek 3Di. A 3Di character summarizes, for each residue, the relative orientation of the Cα frame of its nearest spatial neighbor. Because it encodes fold topology rather than chemistry, 3Di alignments detect remote structural similarity that sequence alignment misses.

Contact-map, Ramachandran, and PAE plots. Plot images: a contact map (which residues are close in 3D, as an N×N binary image), a Ramachandran scatter (backbone torsion angles, revealing secondary-structure composition at a glance), and — for AlphaFold structures — a PAE heatmap (pairwise prediction confidence).

Radius of gyration, Cα contacts, bounding box. Radius of gyration (Rg) is the root-mean-square distance of Cα atoms from their centroid — a single number for overall size and compactness. A globular domain of N residues has Rg ≈ 2.2·N^0.38 Å; an extended or disordered chain has a much larger Rg. The Cα contact count is the number of residue pairs whose Cα atoms are within 8 Å and are more than four positions apart in sequence — a standard proxy for tertiary packing density. The bounding box is the smallest axis-aligned box enclosing all Cα atoms.

Secondary structure (8-state, DSSP). Eight-state secondary structure (DSSP): H is the canonical α-helix, G the tighter 3₁₀-helix, I the wider π-helix; E/B are β-structure, T and S are turns and bends, and '-' is everything else. DSSP derives these from the pattern of main-chain N–H···O=C hydrogen bonds, not from the sequence.

B-factor. B-factor (Debye–Waller factor) reflects atomic displacement in the crystal lattice. It is an experimental observable (units Å²), not a prediction; low values mean the atom is pinned down, high values mean it moves or is heterogeneous across the crystal.

pLDDT. pLDDT is the predicted lDDT-Cα score: AlphaFold's confidence that the local environment of each residue (all inter-atomic distances within 15 Å) is correctly placed. It is a per-residue number between 0 and 100, with higher meaning more reliable.

Nearest PDB structures. Nearest PDB neighbors are the top structural matches found by Foldseek when searching this structure against the entire Protein Data Bank. Each hit reports a TM-score (0 to 1; >0.5 almost always implies the same fold) and an E-value. These are *structural* homologs — they may share no detectable sequence similarity.

Solvent-accessible surface area. Accessible surface area quantifies burial. A residue with SASA near zero is packed into the hydrophobic core; one with SASA >100 Å² sits on the surface. Computed here via the Shrake–Rupley numerical algorithm with a 1.4 Å probe.

Rendered structure images. Structure images are PyMOL renders from six orthogonal camera directions. Cartoon representation draws helices as coils and strands as arrows; sticks shows the backbone as bonds; surface shows the solvent-excluded envelope. Rainbow coloring maps sequence position to hue (blue→red, N→C); chain coloring assigns a distinct color per polypeptide.

Backbone torsions (φ/ψ). φ (phi) and ψ (psi) are the two rotatable backbone dihedrals per residue: φ is the C(i-1)–N–Cα–C torsion, ψ is the N–Cα–C–N(i+1) torsion, both in degrees on (−180°, 180°]. α-helical residues cluster near (−60°, −45°); β-strand residues near (−120°, +130°). A Ramachandran plot is simply a scatte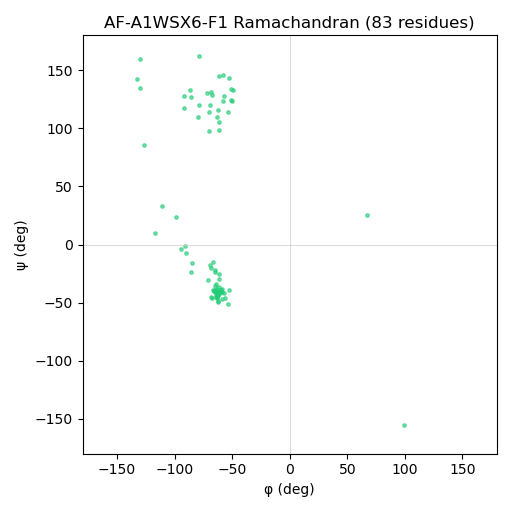r of (φ, ψ) for every residue.

Predicted aligned error. Predicted Aligned Error (PAE) is an AlphaFold confidence matrix: entry (i, j) is the expected error in the position of residue j, in ångströms, when the prediction is superimposed on the true structure at residue i. Low PAE within a block of residues means that block is internally rigid and well-predicted; high PAE between two blocks means their relative placement is uncertain even if each block individually is confident.

mmCIF coordinates. Structure coordinates are given as an mmCIF _atom_site loop: one row per atom with element, residue name, chain id, sequence number, and x/y/z position in Å. Only the four main-chain atoms per residue are included here; side chains are omitted to keep the record compact.

InterPro / GO / CATH / organism. Database cross-references. InterPro integrates a dozen domain/family signature databases into unified entries with residue-range hits. GO terms attach function/process/location labels with evidence codes. CATH codes position the fold in a four-level structural taxonomy. Organism is the NCBI-taxonomy species name.

Secondary structure (3-state, P-SEA). SS3 is a coarse helix/strand/coil call (letters a/b/c) made by the P-SEA algorithm from inter-Cα distances and dihedrals. It is less detailed than DSSP but needs only Cα positions.

Sequence. Sequence gives the chain of amino acids in standard one-letter code (A=alanine, C=cysteine, …, Y=tyrosine), read N→C. It is the only feature that is directly encoded by the gene; all structural features are derived from the folded form of this sequence.